Protein AF-A0A9R0ZFD3-F1 (afdb_monomer)

Foldseek 3Di:
DPPPPCVVLPNPDPQDQDEDCDPCCLLPVQVVVCVVVVHDRDPSSQWHFNVQLLCCVQVVDGDPTLVSLCVVLVNDQDDDPPPPVSSVVSVVVSVVSCVVVPGRGDTQWGQDPVDSDIDGPGPDDDD

Secondary structure (DSSP, 8-state):
--TTTTTTTT-TTS--PEEESSHHIIIIIHHHHHHHTTPPPPGGGSEEEEHHHHHHHHHS---SSHHHHHHHTTPPP-S-TT-HHHHHHHHHHHHHHHHHHT------EEE-SSSS-EEE--SS---

Radius of gyration: 15.09 Å; Cα contacts (8 Å, |Δi|>4): 154; chains: 1; bounding box: 34×36×41 Å

Structure (mmCIF, N/CA/C/O backbone):
data_AF-A0A9R0ZFD3-F1
#
_entry.id   AF-A0A9R0ZFD3-F1
#
loop_
_atom_site.group_PDB
_atom_site.id
_atom_site.type_symbol
_atom_site.label_atom_id
_atom_site.label_alt_id
_atom_site.label_comp_id
_atom_site.label_asym_id
_atom_site.label_entity_id
_atom_site.label_seq_id
_atom_site.pdbx_PDB_ins_code
_atom_site.Cartn_x
_atom_site.Cartn_y
_atom_site.Cartn_z
_atom_site.occupancy
_atom_site.B_iso_or_equiv
_atom_site.auth_seq_id
_atom_site.auth_comp_id
_atom_site.auth_asym_id
_atom_site.auth_atom_id
_atom_site.pdbx_PDB_model_num
ATOM 1 N N . MET A 1 1 ? -2.599 -23.356 -2.696 1.00 35.16 1 MET A N 1
ATOM 2 C CA . MET A 1 1 ? -3.384 -22.576 -1.707 1.00 35.16 1 MET A CA 1
ATOM 3 C C . MET A 1 1 ? -3.762 -21.140 -2.144 1.00 35.16 1 MET A C 1
ATOM 5 O O . MET A 1 1 ? -4.357 -20.438 -1.345 1.00 35.16 1 MET A O 1
ATOM 9 N N . GLY A 1 2 ? -3.520 -20.687 -3.390 1.00 34.94 2 GLY A N 1
ATOM 10 C CA . GLY A 1 2 ? -3.700 -19.264 -3.773 1.00 34.94 2 GLY A CA 1
ATOM 11 C C . GLY A 1 2 ? -5.061 -18.825 -4.351 1.00 34.94 2 GLY A C 1
ATOM 12 O O . GLY A 1 2 ? -5.336 -17.635 -4.419 1.00 34.94 2 GLY A O 1
ATOM 13 N N . ARG A 1 3 ? -5.947 -19.748 -4.759 1.00 31.73 3 ARG A N 1
ATOM 14 C CA . ARG A 1 3 ? -7.194 -19.397 -5.485 1.00 31.73 3 ARG A CA 1
ATOM 15 C C . ARG A 1 3 ? -8.361 -18.935 -4.607 1.00 31.73 3 ARG A C 1
ATOM 17 O O . ARG A 1 3 ? -9.304 -18.341 -5.117 1.00 31.73 3 ARG A O 1
ATOM 24 N N . ARG A 1 4 ? -8.329 -19.226 -3.305 1.00 30.44 4 ARG A N 1
ATOM 25 C CA . ARG A 1 4 ? -9.471 -18.985 -2.406 1.00 30.44 4 ARG A CA 1
ATOM 26 C C . ARG A 1 4 ? -9.486 -17.561 -1.828 1.00 30.44 4 ARG A C 1
ATOM 28 O O . ARG A 1 4 ? -10.545 -17.085 -1.450 1.00 30.44 4 ARG A O 1
ATOM 35 N N . TRP A 1 5 ? -8.342 -16.872 -1.837 1.00 40.16 5 TRP A N 1
ATOM 36 C CA . TRP A 1 5 ? -8.176 -15.549 -1.226 1.00 40.16 5 TRP A CA 1
ATOM 37 C C . TRP A 1 5 ? -8.588 -14.397 -2.150 1.00 40.16 5 TRP A C 1
ATOM 39 O O . TRP A 1 5 ? -9.277 -13.490 -1.710 1.00 40.16 5 TRP A O 1
ATOM 49 N N . ALA A 1 6 ? -8.277 -14.471 -3.452 1.00 41.44 6 ALA A N 1
ATOM 50 C CA . ALA A 1 6 ? -8.611 -13.418 -4.425 1.00 41.44 6 ALA A CA 1
ATOM 51 C C . ALA A 1 6 ? -10.115 -13.069 -4.467 1.00 41.44 6 ALA A C 1
ATOM 53 O O . ALA A 1 6 ? -10.485 -11.921 -4.701 1.00 41.44 6 ALA A O 1
ATOM 54 N N . LYS A 1 7 ? -10.990 -14.044 -4.183 1.00 33.25 7 LYS A N 1
ATOM 55 C CA . LYS A 1 7 ? -12.444 -13.836 -4.152 1.00 33.25 7 LYS A CA 1
ATOM 56 C C . LYS A 1 7 ? -12.934 -13.080 -2.911 1.00 33.25 7 LYS A C 1
ATOM 58 O O . LYS A 1 7 ? -13.901 -12.341 -3.032 1.00 33.25 7 LYS A O 1
ATOM 63 N N . SER A 1 8 ? -12.291 -13.225 -1.746 1.00 38.31 8 SER A N 1
ATOM 64 C CA . SER A 1 8 ? -12.734 -12.552 -0.509 1.00 38.31 8 SER A CA 1
ATOM 65 C C . SER A 1 8 ? -12.296 -11.090 -0.426 1.00 38.31 8 SER A C 1
ATOM 67 O O . SER A 1 8 ? -12.890 -10.318 0.314 1.00 38.31 8 SER A O 1
ATOM 69 N N . VAL A 1 9 ? -11.274 -10.702 -1.193 1.00 49.53 9 VAL A N 1
ATOM 70 C CA . VAL A 1 9 ? -10.779 -9.318 -1.298 1.00 49.53 9 VAL A CA 1
ATOM 71 C C . VAL A 1 9 ? -11.364 -8.553 -2.496 1.00 49.53 9 VAL A C 1
ATOM 73 O O . VAL A 1 9 ? -10.907 -7.458 -2.805 1.00 49.53 9 VAL A O 1
ATOM 76 N N . GLY A 1 10 ? -12.366 -9.114 -3.185 1.00 39.59 10 GLY A N 1
ATOM 77 C CA . GLY A 1 10 ? -13.032 -8.454 -4.315 1.00 39.59 10 GLY A CA 1
ATOM 78 C C . GLY A 1 10 ? -12.189 -8.365 -5.592 1.00 39.59 10 GLY A C 1
ATOM 79 O O . GLY A 1 10 ? -12.489 -7.555 -6.467 1.00 39.59 10 GLY A O 1
ATOM 80 N N 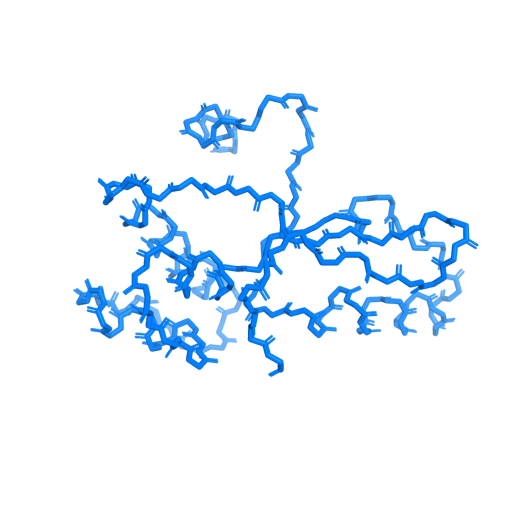. TRP A 1 11 ? -11.137 -9.180 -5.740 1.00 53.72 11 TRP A N 1
ATOM 81 C CA . TRP A 1 11 ? -10.284 -9.167 -6.935 1.00 53.72 11 TRP A CA 1
ATOM 82 C C . TRP A 1 11 ? -10.920 -10.015 -8.031 1.00 53.72 11 TRP A C 1
ATOM 84 O O . TRP A 1 11 ? -10.540 -11.157 -8.302 1.00 53.72 11 TRP A O 1
ATOM 94 N N . LEU A 1 12 ? -11.953 -9.446 -8.641 1.00 40.78 12 LEU A N 1
ATOM 95 C CA . LEU A 1 12 ? -12.583 -9.979 -9.836 1.00 40.78 12 LEU A CA 1
ATOM 96 C C . LEU A 1 12 ? -11.699 -9.625 -11.043 1.00 40.78 12 LEU A C 1
ATOM 98 O O . LEU A 1 12 ? -11.268 -8.484 -11.180 1.00 40.78 12 LEU A O 1
ATOM 102 N N . ASN A 1 13 ? -11.453 -10.609 -11.915 1.00 38.34 13 ASN A N 1
ATOM 103 C CA . ASN A 1 13 ? -10.738 -10.520 -13.207 1.00 38.34 13 ASN A CA 1
ATOM 104 C C . ASN A 1 13 ? -9.249 -10.902 -13.245 1.00 38.34 13 ASN A C 1
ATOM 106 O O . ASN A 1 13 ? -8.536 -10.487 -14.156 1.00 38.34 13 ASN A O 1
ATOM 110 N N . GLY A 1 14 ? -8.765 -11.734 -12.317 1.00 39.16 14 GLY A N 1
ATOM 111 C CA . GLY A 1 14 ? -7.470 -12.422 -12.484 1.00 39.16 14 GLY A CA 1
ATOM 112 C C . GLY A 1 14 ? -6.232 -11.513 -12.491 1.00 39.16 14 GLY A C 1
ATOM 113 O O . GLY A 1 14 ? -5.128 -11.986 -12.750 1.00 39.16 14 GLY A O 1
ATOM 114 N N . LYS A 1 15 ? -6.400 -10.225 -12.180 1.00 44.25 15 LYS A N 1
ATOM 115 C CA . LYS A 1 15 ? -5.323 -9.268 -11.945 1.00 44.25 15 LYS A CA 1
ATOM 116 C C . LYS A 1 15 ? -5.205 -9.068 -10.442 1.00 44.25 15 LYS A C 1
ATOM 118 O O . LYS A 1 15 ? -6.117 -8.535 -9.822 1.00 44.25 15 LYS A O 1
ATOM 123 N N . SER A 1 16 ? -4.092 -9.511 -9.872 1.00 51.81 16 SER A N 1
ATOM 124 C CA . SER A 1 16 ? -3.711 -9.183 -8.500 1.00 51.81 16 SER A CA 1
ATOM 125 C C . SER A 1 16 ? -2.756 -7.994 -8.579 1.00 51.81 16 SER A C 1
ATOM 127 O O . SER A 1 16 ? -1.609 -8.196 -8.987 1.00 51.81 16 SER A O 1
ATOM 129 N N . PRO A 1 17 ? -3.193 -6.761 -8.260 1.00 55.34 17 PRO A N 1
ATOM 130 C CA . PRO A 1 17 ? -2.277 -5.636 -8.178 1.00 55.34 17 PRO A CA 1
ATOM 131 C C . PRO A 1 17 ? -1.237 -5.965 -7.118 1.00 55.34 17 PRO A C 1
ATOM 133 O O . PRO A 1 17 ? -1.567 -6.474 -6.043 1.00 55.34 17 PRO A O 1
ATOM 136 N N . ALA A 1 18 ? 0.023 -5.692 -7.414 1.00 57.56 18 ALA A N 1
ATOM 137 C CA . ALA A 1 18 ? 1.057 -5.956 -6.442 1.00 57.56 18 ALA A CA 1
ATOM 138 C C . ALA A 1 18 ? 0.904 -4.979 -5.257 1.00 57.56 18 ALA A C 1
ATOM 140 O O . ALA A 1 18 ? 0.712 -3.771 -5.431 1.00 57.56 18 ALA A O 1
ATOM 141 N N . MET A 1 19 ? 0.904 -5.530 -4.044 1.00 59.00 19 MET A N 1
ATOM 142 C CA . MET A 1 19 ? 0.765 -4.779 -2.799 1.00 59.00 19 MET A CA 1
ATOM 143 C C . MET A 1 19 ? 2.149 -4.451 -2.266 1.00 59.00 19 MET A C 1
ATOM 145 O O . MET A 1 19 ? 2.914 -5.357 -1.944 1.00 59.00 19 MET A O 1
ATOM 149 N N . TYR A 1 20 ? 2.455 -3.163 -2.149 1.00 63.03 20 TYR A N 1
ATOM 150 C CA . TYR A 1 20 ? 3.735 -2.708 -1.619 1.00 63.03 20 TYR A CA 1
ATOM 151 C C . TYR A 1 20 ? 3.523 -1.717 -0.483 1.00 63.03 20 TYR A C 1
ATOM 153 O O . TYR A 1 20 ? 2.542 -0.972 -0.430 1.00 63.03 20 TYR A O 1
ATOM 161 N N . SER A 1 21 ? 4.480 -1.696 0.442 1.00 58.12 21 SER A N 1
ATOM 162 C CA . SER A 1 21 ? 4.490 -0.767 1.573 1.00 58.12 21 SER A CA 1
ATOM 163 C C . SER A 1 21 ? 4.896 0.658 1.166 1.00 58.12 21 SER A C 1
ATOM 165 O O . SER A 1 21 ? 5.079 1.515 2.033 1.00 58.12 21 SER A O 1
ATOM 167 N N . GLY A 1 22 ? 5.030 0.955 -0.132 1.00 64.69 22 GLY A N 1
ATOM 168 C CA . GLY A 1 22 ? 5.320 2.294 -0.623 1.00 64.69 22 GLY A CA 1
ATOM 169 C C . GLY A 1 22 ? 5.310 2.419 -2.144 1.00 64.69 22 GLY A C 1
ATOM 170 O O . GLY A 1 22 ? 5.381 1.445 -2.884 1.00 64.69 22 GLY A O 1
ATOM 171 N N . ASN A 1 23 ? 5.244 3.668 -2.609 1.00 74.88 23 ASN A N 1
ATOM 172 C CA . ASN A 1 23 ? 5.296 3.992 -4.034 1.00 74.88 23 ASN A CA 1
ATOM 173 C C . ASN A 1 23 ? 6.691 3.783 -4.643 1.00 74.88 23 ASN A C 1
ATOM 175 O O . ASN A 1 23 ? 6.794 3.637 -5.854 1.00 74.88 23 ASN A O 1
ATOM 179 N N . TRP A 1 24 ? 7.753 3.780 -3.834 1.00 77.19 24 TRP A N 1
ATOM 180 C CA . TRP A 1 24 ? 9.144 3.752 -4.295 1.00 77.19 24 TRP A CA 1
ATOM 181 C C . TRP A 1 24 ? 9.492 2.514 -5.132 1.00 77.19 24 TRP A C 1
ATOM 183 O O . TRP A 1 24 ? 10.105 2.648 -6.192 1.00 77.19 24 TRP A O 1
ATOM 193 N N . ASP A 1 25 ? 9.045 1.329 -4.710 1.00 76.12 25 ASP A N 1
ATOM 194 C CA . ASP A 1 25 ? 9.367 0.067 -5.379 1.00 76.12 25 ASP A CA 1
ATOM 195 C C . ASP A 1 25 ? 8.898 0.062 -6.837 1.00 76.12 25 ASP A C 1
ATOM 197 O O . ASP A 1 25 ? 9.691 -0.140 -7.757 1.00 76.12 25 ASP A O 1
ATOM 201 N N . LEU A 1 26 ? 7.623 0.375 -7.074 1.00 80.38 26 LEU A N 1
ATOM 202 C CA . LEU A 1 26 ? 7.032 0.304 -8.412 1.00 80.38 26 LEU A CA 1
ATOM 203 C C . LEU A 1 26 ? 7.127 1.594 -9.214 1.00 80.38 26 LEU A C 1
ATOM 205 O O . LEU A 1 26 ? 7.184 1.547 -10.445 1.00 80.38 26 LEU A O 1
ATOM 209 N N . LYS A 1 27 ? 7.169 2.754 -8.550 1.00 80.00 27 LYS A N 1
ATOM 210 C CA . LYS A 1 27 ? 7.388 4.033 -9.230 1.00 80.00 27 LYS A CA 1
ATOM 211 C C . LYS A 1 27 ? 8.822 4.148 -9.734 1.00 80.00 27 LYS A C 1
ATOM 213 O O . LYS A 1 27 ? 9.000 4.632 -10.853 1.00 80.00 27 LYS A O 1
ATOM 218 N N . THR A 1 28 ? 9.796 3.703 -8.939 1.00 81.94 28 THR A N 1
ATOM 219 C CA . THR A 1 28 ? 11.218 4.003 -9.148 1.00 81.94 28 THR A CA 1
ATOM 220 C C . THR A 1 28 ? 12.037 2.744 -9.419 1.00 81.94 28 THR A C 1
ATOM 222 O O . THR A 1 28 ? 12.610 2.617 -10.499 1.00 81.94 28 THR A O 1
ATOM 225 N N . LYS A 1 29 ? 12.064 1.783 -8.485 1.00 85.56 29 LYS A N 1
ATOM 226 C CA . LYS A 1 29 ? 13.063 0.700 -8.513 1.00 85.56 29 LYS A CA 1
ATOM 227 C C . LYS A 1 29 ? 12.820 -0.354 -9.582 1.00 85.56 29 LYS A C 1
ATOM 229 O O . LYS A 1 29 ? 13.756 -0.736 -10.275 1.00 85.56 29 LYS A O 1
ATOM 234 N N . VAL A 1 30 ? 11.580 -0.791 -9.778 1.00 84.75 30 VAL A N 1
ATOM 235 C CA . VAL A 1 30 ? 11.257 -1.763 -10.830 1.00 84.75 30 VAL A CA 1
ATOM 236 C C . VAL A 1 30 ? 11.554 -1.206 -12.233 1.00 84.75 30 VAL A C 1
ATOM 238 O O . VAL A 1 30 ? 12.216 -1.902 -13.003 1.00 84.75 30 VAL A O 1
ATOM 241 N N . PRO A 1 31 ? 11.159 0.034 -12.592 1.00 85.31 31 PRO A N 1
ATOM 242 C CA . PRO A 1 31 ? 11.569 0.633 -13.863 1.00 85.31 31 PRO A CA 1
ATOM 243 C C . PRO A 1 31 ? 13.084 0.782 -14.023 1.00 85.31 31 PRO A C 1
ATOM 245 O O . PRO A 1 31 ? 13.597 0.513 -15.107 1.00 85.31 31 PRO A O 1
ATOM 248 N N . GLU A 1 32 ? 13.801 1.197 -12.972 1.00 88.31 32 GLU A N 1
ATOM 249 C CA . GLU A 1 32 ? 15.271 1.272 -12.979 1.00 88.31 32 GLU A CA 1
ATOM 250 C C . GLU A 1 32 ? 15.888 -0.099 -13.269 1.00 88.31 32 GLU A C 1
ATOM 252 O O . GLU A 1 32 ? 16.693 -0.229 -14.190 1.00 88.31 32 GLU A O 1
ATOM 257 N N . GLN A 1 33 ? 15.442 -1.139 -12.561 1.00 88.00 33 GLN A N 1
ATOM 258 C CA . GLN A 1 33 ? 15.920 -2.502 -12.765 1.00 88.00 33 GLN A CA 1
ATOM 259 C C . GLN A 1 33 ? 15.603 -3.010 -14.175 1.00 88.00 33 GLN A C 1
ATOM 261 O O . GLN A 1 33 ? 16.448 -3.637 -14.807 1.00 88.00 33 GLN A O 1
ATOM 266 N N . CYS A 1 34 ? 14.414 -2.709 -14.704 1.00 88.06 34 CYS A N 1
ATOM 267 C CA . CYS A 1 34 ? 14.043 -3.094 -16.064 1.00 88.06 34 CYS A CA 1
ATOM 268 C C . CYS A 1 34 ? 14.974 -2.462 -17.109 1.00 88.06 34 CYS A C 1
ATOM 270 O O . CYS A 1 34 ? 15.384 -3.143 -18.049 1.00 88.06 34 CYS A O 1
ATOM 272 N N . LYS A 1 35 ? 15.359 -1.190 -16.919 1.00 89.12 35 LYS A N 1
ATOM 273 C CA . LYS A 1 35 ? 16.334 -0.501 -17.780 1.00 89.12 35 LYS A CA 1
ATOM 274 C C . LYS A 1 35 ? 17.711 -1.160 -17.710 1.00 89.12 35 LYS A C 1
ATOM 276 O O . LYS A 1 35 ? 18.290 -1.439 -18.755 1.00 89.12 35 LYS A O 1
ATOM 281 N N . VAL A 1 36 ? 18.205 -1.448 -16.502 1.00 93.81 36 VAL A N 1
ATOM 282 C CA . VAL A 1 36 ? 19.503 -2.117 -16.292 1.00 93.81 36 VAL A CA 1
ATOM 283 C C . VAL A 1 36 ? 19.516 -3.503 -16.940 1.00 93.81 36 VAL A C 1
ATOM 285 O O . VAL A 1 36 ? 20.459 -3.856 -17.642 1.00 93.81 36 VAL A O 1
ATOM 288 N N . SER A 1 37 ? 18.442 -4.272 -16.763 1.00 92.00 37 SER A N 1
ATOM 289 C CA . SER A 1 37 ? 18.312 -5.629 -17.299 1.00 92.00 37 SER A CA 1
ATOM 290 C C . SER A 1 37 ? 17.856 -5.688 -18.763 1.00 92.00 37 SER A C 1
ATOM 292 O O . SER A 1 37 ? 17.717 -6.784 -19.295 1.00 92.00 37 SER A O 1
ATOM 294 N N . LYS A 1 38 ? 17.617 -4.543 -19.424 1.00 91.75 38 LYS A N 1
ATOM 295 C CA . LYS A 1 38 ? 17.094 -4.446 -20.803 1.00 91.75 38 LYS A CA 1
ATOM 296 C C . LYS A 1 38 ? 15.807 -5.252 -21.036 1.00 91.75 38 LYS A C 1
ATOM 298 O O . LYS A 1 38 ? 15.567 -5.757 -22.131 1.00 91.75 38 LYS A O 1
ATOM 303 N N . ILE A 1 39 ? 14.964 -5.355 -20.011 1.00 91.06 39 ILE A N 1
ATOM 304 C CA . ILE A 1 39 ? 13.656 -6.008 -20.098 1.00 91.06 39 ILE A CA 1
ATOM 305 C C . ILE A 1 39 ? 12.553 -4.957 -20.201 1.00 91.06 39 ILE A C 1
ATOM 307 O O . ILE A 1 39 ? 12.623 -3.884 -19.598 1.00 91.06 39 ILE A O 1
ATOM 311 N N . 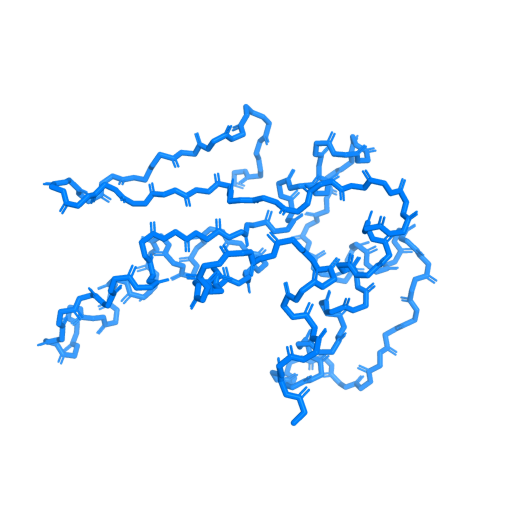LYS A 1 40 ? 11.497 -5.268 -20.955 1.00 88.19 40 LYS A N 1
ATOM 312 C CA . LYS A 1 40 ? 10.300 -4.424 -20.986 1.00 88.19 40 LYS A CA 1
ATOM 313 C C . LYS A 1 40 ? 9.606 -4.498 -19.631 1.00 88.19 40 LYS A C 1
ATOM 315 O O . LYS A 1 40 ? 9.398 -5.597 -19.125 1.00 88.19 40 LYS A O 1
ATOM 320 N N . LEU A 1 41 ? 9.207 -3.345 -19.087 1.00 84.81 41 LEU A N 1
ATOM 321 C CA . LEU A 1 41 ? 8.439 -3.275 -17.844 1.00 84.81 41 LEU A CA 1
ATOM 322 C C . LEU A 1 41 ? 7.149 -4.106 -17.983 1.00 84.81 41 LEU A C 1
ATOM 324 O O . LEU A 1 41 ? 6.303 -3.768 -18.820 1.00 84.81 41 LEU A O 1
ATOM 328 N N . PRO A 1 42 ? 6.978 -5.174 -17.187 1.00 85.31 42 PRO A N 1
ATOM 329 C CA . PRO A 1 42 ? 5.784 -6.001 -17.276 1.00 85.31 42 PRO A CA 1
ATOM 330 C C . PRO A 1 42 ? 4.495 -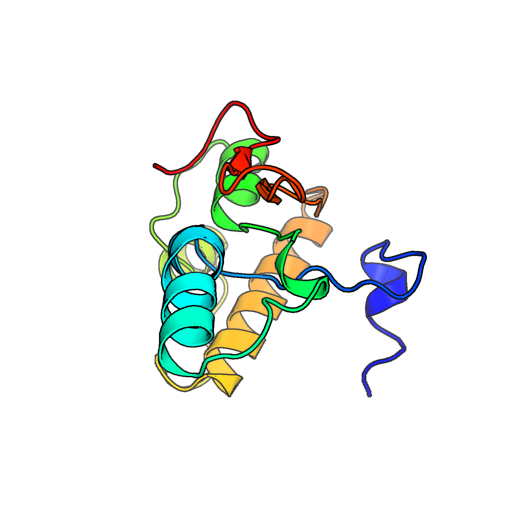5.239 -16.938 1.00 85.31 42 PRO A C 1
ATOM 332 O O . PRO A 1 42 ? 4.463 -4.403 -16.035 1.00 85.31 42 PRO A O 1
ATOM 335 N N . SER A 1 43 ? 3.400 -5.561 -17.636 1.00 83.44 43 SER A N 1
ATOM 336 C CA . SER A 1 43 ? 2.116 -4.849 -17.519 1.00 83.44 43 SER A CA 1
ATOM 337 C C . SER A 1 43 ? 1.475 -4.951 -16.130 1.00 83.44 43 SER A C 1
ATOM 339 O O . SER A 1 43 ? 0.739 -4.055 -15.726 1.00 83.44 43 SER A O 1
ATOM 341 N N . TYR A 1 44 ? 1.785 -5.995 -15.362 1.00 81.50 44 TYR A N 1
ATOM 342 C CA . TYR A 1 44 ? 1.291 -6.162 -13.994 1.00 81.50 44 TYR A CA 1
ATOM 343 C C . TYR A 1 44 ? 1.938 -5.199 -12.982 1.00 81.50 44 TYR A C 1
ATOM 345 O O . TYR A 1 44 ? 1.443 -5.080 -11.867 1.00 81.50 44 TYR A O 1
ATOM 353 N N . PHE A 1 45 ? 2.997 -4.473 -13.360 1.00 83.75 45 PHE A N 1
ATOM 354 C CA . PHE A 1 45 ? 3.573 -3.389 -12.552 1.00 83.75 45 PHE A CA 1
ATOM 355 C C . PHE A 1 45 ? 3.016 -2.002 -12.900 1.00 83.75 45 PHE A C 1
ATOM 357 O O . PHE A 1 45 ? 3.488 -0.991 -12.378 1.00 83.75 45 PHE A O 1
ATOM 364 N N . MET A 1 46 ? 2.019 -1.928 -13.786 1.00 85.38 46 MET A N 1
ATOM 365 C CA . MET A 1 46 ? 1.403 -0.656 -14.172 1.00 85.38 46 MET A CA 1
ATOM 366 C C . MET A 1 46 ? 0.396 -0.155 -13.140 1.00 85.38 46 MET A C 1
ATOM 368 O O . MET A 1 46 ? 0.040 1.016 -13.163 1.00 85.38 46 MET A O 1
ATOM 372 N N . GLU A 1 47 ? -0.062 -1.008 -12.229 1.00 87.44 47 GLU A N 1
ATOM 373 C CA . GLU A 1 47 ? -1.056 -0.676 -11.211 1.00 87.44 47 GLU A CA 1
ATOM 374 C C . GLU A 1 47 ? -0.657 -1.296 -9.882 1.00 87.44 47 GLU A C 1
ATOM 376 O O . GLU A 1 47 ? -0.205 -2.442 -9.839 1.00 87.44 47 GLU A O 1
ATOM 381 N N . TRP A 1 48 ? -0.837 -0.553 -8.793 1.00 88.12 48 TRP A N 1
ATOM 382 C CA . TRP A 1 48 ? -0.519 -1.070 -7.469 1.00 88.12 48 TRP A CA 1
ATOM 383 C C . TRP A 1 48 ? -1.327 -0.451 -6.348 1.00 88.12 48 TRP A C 1
ATOM 385 O O . TRP A 1 48 ? -2.015 0.564 -6.501 1.00 88.12 48 TRP A O 1
ATOM 395 N N . ILE A 1 49 ? -1.211 -1.110 -5.200 1.00 89.50 49 ILE A N 1
ATOM 396 C CA . ILE A 1 49 ? -1.853 -0.734 -3.952 1.00 89.50 49 ILE A CA 1
ATOM 397 C C . ILE A 1 49 ? -0.759 -0.358 -2.954 1.00 89.50 49 ILE A C 1
ATOM 399 O O . ILE A 1 49 ? 0.056 -1.194 -2.562 1.00 89.50 49 ILE A O 1
ATOM 403 N N . ASN A 1 50 ? -0.761 0.902 -2.529 1.00 88.81 50 ASN A N 1
ATOM 404 C CA . ASN A 1 50 ? 0.023 1.397 -1.409 1.00 88.81 50 ASN A CA 1
ATOM 405 C C . ASN A 1 50 ? -0.848 1.363 -0.153 1.00 88.81 50 ASN A C 1
ATOM 407 O O . ASN A 1 50 ? -1.693 2.234 0.066 1.00 88.81 50 ASN A O 1
ATOM 411 N N . LEU A 1 51 ? -0.619 0.363 0.697 1.00 88.81 51 LEU A N 1
ATOM 412 C CA . LEU A 1 51 ? -1.413 0.171 1.913 1.00 88.81 51 LEU A CA 1
ATOM 413 C C . LEU A 1 51 ? -1.344 1.364 2.861 1.00 88.81 51 LEU A C 1
ATOM 415 O O . LEU A 1 51 ? -2.310 1.624 3.567 1.00 88.81 51 LEU A O 1
ATOM 419 N N . LYS A 1 52 ? -0.250 2.131 2.841 1.00 89.00 52 LYS A N 1
ATOM 420 C CA . LYS A 1 52 ? -0.125 3.312 3.698 1.00 89.00 52 LYS A CA 1
ATOM 421 C C . LYS A 1 52 ? -1.073 4.435 3.286 1.00 89.00 52 LYS A C 1
ATOM 423 O O . LYS A 1 52 ? -1.532 5.175 4.149 1.00 89.00 52 LYS A O 1
ATOM 428 N N . ASP A 1 5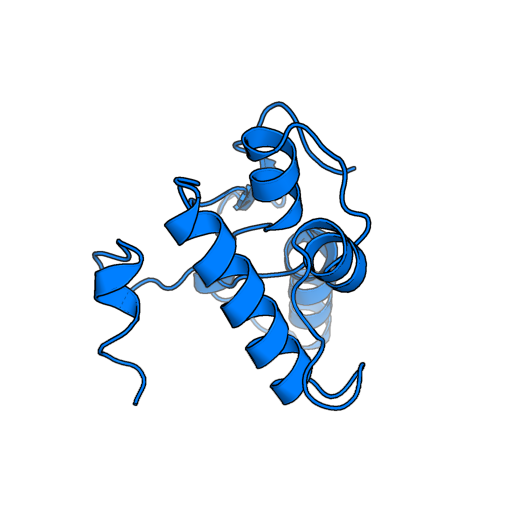3 ? -1.383 4.548 1.994 1.00 90.19 53 ASP A N 1
ATOM 429 C CA . ASP A 1 53 ? -2.357 5.530 1.511 1.00 90.19 53 ASP A CA 1
ATOM 430 C C . ASP A 1 53 ? -3.772 5.108 1.925 1.00 90.19 53 ASP A C 1
ATOM 432 O O . ASP A 1 53 ? -4.533 5.932 2.426 1.00 90.19 53 ASP A O 1
ATOM 436 N N . ILE A 1 54 ? -4.106 3.818 1.815 1.00 91.00 54 ILE A N 1
ATOM 437 C CA . ILE A 1 54 ? -5.396 3.298 2.295 1.00 91.00 54 ILE A CA 1
ATOM 438 C C . ILE A 1 54 ? -5.518 3.479 3.807 1.00 91.00 54 ILE A C 1
ATOM 440 O O . ILE A 1 54 ? -6.519 4.011 4.276 1.00 91.00 54 ILE A O 1
ATOM 444 N N . TYR A 1 55 ? -4.483 3.106 4.558 1.00 91.62 55 TYR A N 1
ATOM 445 C CA . TYR A 1 55 ? -4.434 3.258 6.008 1.00 91.62 55 TYR A CA 1
ATOM 446 C C . TYR A 1 55 ? -4.647 4.716 6.425 1.00 91.62 55 TYR A C 1
ATOM 448 O O . TYR A 1 55 ? -5.489 5.000 7.274 1.00 91.62 55 TYR A O 1
ATOM 456 N N . LEU A 1 56 ? -3.945 5.647 5.767 1.00 91.88 56 LEU A N 1
ATOM 457 C CA . LEU A 1 56 ? -4.093 7.078 6.006 1.00 91.88 56 LEU A CA 1
ATOM 458 C C . LEU A 1 56 ? -5.518 7.565 5.757 1.00 91.88 56 LEU A C 1
ATOM 460 O O . LEU A 1 56 ? -6.040 8.322 6.564 1.00 91.88 56 LEU A O 1
ATOM 464 N N . ASN A 1 57 ? -6.143 7.159 4.654 1.00 91.88 57 ASN A N 1
ATOM 465 C CA . ASN A 1 57 ? -7.473 7.659 4.301 1.00 91.88 57 ASN A CA 1
ATOM 466 C C . ASN A 1 57 ? -8.584 7.002 5.128 1.00 91.88 57 ASN A C 1
ATOM 468 O O . ASN A 1 57 ? -9.608 7.636 5.351 1.00 91.88 57 ASN A O 1
ATOM 472 N N . PHE A 1 58 ? -8.385 5.766 5.589 1.00 93.88 58 PHE A N 1
ATOM 473 C CA . PHE A 1 58 ? -9.378 5.036 6.372 1.00 93.88 58 PHE A CA 1
ATOM 474 C C . PHE A 1 58 ? -9.311 5.367 7.870 1.00 93.88 58 PHE A C 1
ATOM 476 O O . PHE A 1 58 ? -10.318 5.743 8.458 1.00 93.88 58 PHE A O 1
ATOM 483 N N . TYR A 1 59 ? -8.128 5.292 8.488 1.00 92.50 59 TYR A N 1
ATOM 484 C CA . TYR A 1 59 ? -7.968 5.577 9.922 1.00 92.50 59 TYR A CA 1
ATOM 485 C C . TYR A 1 59 ? -7.676 7.050 10.225 1.00 92.50 59 TYR A C 1
ATOM 487 O O . TYR A 1 59 ? -7.577 7.418 11.395 1.00 92.50 59 TYR A O 1
ATOM 495 N N . ASN A 1 60 ? -7.497 7.887 9.196 1.00 91.75 60 ASN A N 1
ATOM 496 C CA . ASN A 1 60 ? -7.075 9.285 9.322 1.00 91.75 60 ASN A CA 1
ATOM 497 C C . ASN A 1 60 ? -5.760 9.449 10.117 1.00 91.75 60 ASN A C 1
ATOM 499 O O . ASN A 1 60 ? -5.585 10.396 10.884 1.00 91.75 60 ASN A O 1
ATOM 503 N N . ARG A 1 61 ? -4.835 8.486 9.974 1.00 90.25 61 ARG A N 1
ATOM 504 C CA . ARG A 1 61 ? -3.563 8.410 10.715 1.00 90.25 61 ARG A CA 1
ATOM 505 C C . ARG A 1 61 ? -2.413 8.029 9.800 1.00 90.25 61 ARG A C 1
ATOM 507 O O . ARG A 1 61 ? -2.548 7.177 8.926 1.00 90.25 61 ARG A O 1
ATOM 514 N N . ARG A 1 62 ? -1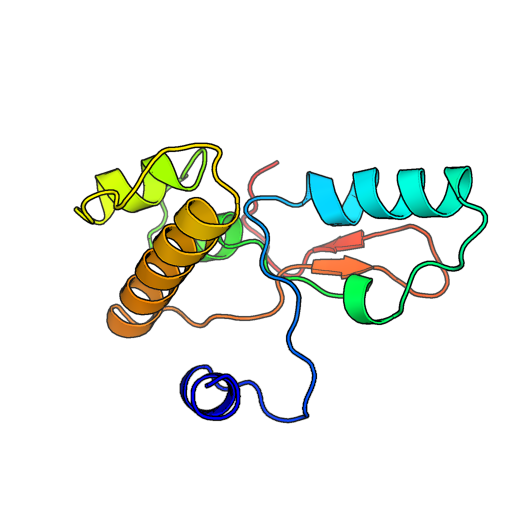.248 8.643 10.001 1.00 87.62 62 ARG A N 1
ATOM 515 C CA . ARG A 1 62 ? -0.071 8.368 9.174 1.00 87.62 62 ARG A CA 1
ATOM 516 C C . ARG A 1 62 ? 0.731 7.206 9.749 1.00 87.62 62 ARG A C 1
ATOM 518 O O . ARG A 1 62 ? 1.362 7.352 10.786 1.00 87.62 6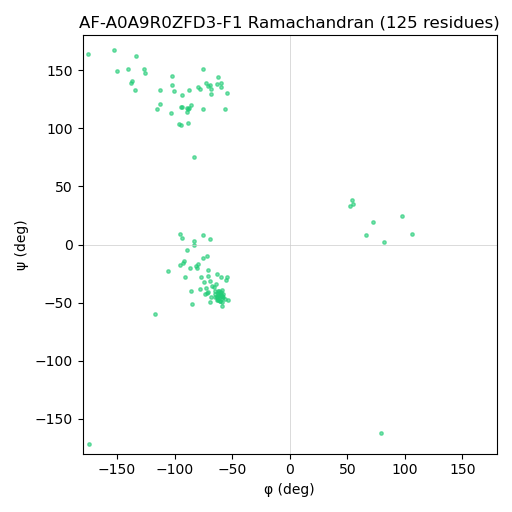2 ARG A O 1
ATOM 525 N N . ALA A 1 63 ? 0.828 6.114 8.998 1.00 86.62 63 ALA A N 1
ATOM 526 C CA . ALA A 1 63 ? 1.789 5.059 9.286 1.00 86.62 63 ALA A CA 1
ATOM 527 C C . ALA A 1 63 ? 3.089 5.260 8.495 1.00 86.62 63 ALA A C 1
ATOM 529 O O . ALA A 1 63 ? 3.078 5.407 7.271 1.00 86.62 63 ALA A O 1
ATOM 530 N N . THR A 1 64 ? 4.232 5.232 9.179 1.00 83.62 64 THR A N 1
ATOM 531 C CA . THR A 1 64 ? 5.556 5.313 8.530 1.00 83.62 64 THR A CA 1
ATOM 532 C C . THR A 1 64 ? 5.901 4.037 7.752 1.00 83.62 64 THR A C 1
ATOM 534 O O . THR A 1 64 ? 6.592 4.097 6.734 1.00 83.62 64 THR A O 1
ATOM 537 N N . GLY A 1 65 ? 5.352 2.891 8.163 1.00 84.44 65 GLY A N 1
ATOM 538 C CA . GLY A 1 65 ? 5.565 1.592 7.531 1.00 84.44 65 GLY A CA 1
ATOM 539 C C . GLY A 1 65 ? 4.696 0.495 8.145 1.00 84.44 65 GLY A C 1
ATOM 540 O O . GLY A 1 65 ? 3.827 0.769 8.973 1.00 84.44 65 GLY A O 1
ATOM 541 N N . MET A 1 66 ? 4.957 -0.754 7.747 1.00 85.94 66 MET A N 1
ATOM 542 C CA . MET A 1 66 ? 4.233 -1.940 8.228 1.00 85.94 66 MET A CA 1
ATOM 543 C C . MET A 1 66 ? 4.224 -2.036 9.757 1.00 85.94 66 MET A C 1
ATOM 545 O O . MET A 1 66 ? 3.166 -2.208 10.350 1.00 85.94 66 MET A O 1
ATOM 549 N N . MET A 1 67 ? 5.384 -1.859 10.390 1.00 85.62 67 MET A N 1
ATOM 550 C CA . MET A 1 67 ? 5.547 -1.972 11.843 1.00 85.62 67 MET A CA 1
ATOM 551 C C . MET A 1 67 ? 4.652 -0.992 12.610 1.00 85.62 67 MET A C 1
ATOM 553 O O . MET A 1 67 ? 4.067 -1.348 13.630 1.00 85.62 67 MET A O 1
ATOM 557 N N . THR A 1 68 ? 4.503 0.228 12.094 1.00 89.19 68 THR A N 1
ATOM 558 C CA . THR A 1 68 ? 3.635 1.255 12.680 1.00 89.19 68 THR A CA 1
ATOM 559 C C . THR A 1 68 ? 2.167 0.868 12.553 1.00 89.19 68 THR A C 1
ATOM 561 O O . THR A 1 68 ? 1.452 0.921 13.547 1.00 89.19 68 THR A O 1
ATOM 564 N N . MET A 1 69 ? 1.738 0.389 11.376 1.00 90.75 69 MET A N 1
ATOM 565 C CA . MET A 1 69 ? 0.372 -0.126 11.190 1.00 90.75 69 MET A CA 1
ATOM 566 C C . MET A 1 69 ? 0.084 -1.286 12.147 1.00 90.75 69 MET A C 1
ATOM 568 O O . MET A 1 69 ? -0.957 -1.308 12.789 1.00 90.75 69 MET A O 1
ATOM 572 N N . MET A 1 70 ? 1.016 -2.229 12.298 1.00 90.88 70 MET A N 1
ATOM 573 C CA . MET A 1 70 ? 0.841 -3.352 13.221 1.00 90.88 70 MET A CA 1
ATOM 574 C C . MET A 1 70 ? 0.736 -2.896 14.675 1.00 90.88 70 MET A C 1
ATOM 576 O O . MET A 1 70 ? -0.160 -3.344 15.383 1.00 90.88 70 MET A O 1
ATOM 580 N N . ARG A 1 71 ? 1.610 -1.982 15.113 1.00 91.56 71 ARG A N 1
ATOM 581 C CA . ARG A 1 71 ? 1.582 -1.439 16.476 1.00 91.56 71 ARG A CA 1
ATOM 582 C C . ARG A 1 71 ? 0.261 -0.730 16.773 1.00 91.56 71 ARG A C 1
ATOM 584 O O . ARG A 1 71 ? -0.344 -0.993 17.804 1.00 91.56 71 ARG A O 1
ATOM 591 N N . GLU A 1 72 ? -0.183 0.150 15.878 1.00 92.19 72 GLU A N 1
ATOM 592 C CA . GLU A 1 72 ? -1.414 0.929 16.063 1.00 92.19 72 GLU A CA 1
ATOM 593 C C . GLU A 1 72 ? -2.674 0.058 16.027 1.00 92.19 72 GLU A C 1
ATOM 595 O O . GLU A 1 72 ? -3.604 0.298 16.793 1.00 92.19 72 GLU A O 1
ATOM 600 N N . LEU A 1 73 ? -2.686 -0.984 15.191 1.00 91.25 73 LEU A N 1
ATOM 601 C CA . LEU A 1 73 ? -3.774 -1.965 15.125 1.00 91.25 73 LEU A CA 1
ATOM 602 C C . LEU A 1 73 ? -3.667 -3.070 16.189 1.00 91.25 73 LEU A C 1
ATOM 604 O O . LEU A 1 73 ? -4.485 -3.993 16.192 1.00 91.25 73 LEU A O 1
ATOM 608 N N . GLN A 1 74 ? -2.663 -2.993 17.072 1.00 92.88 74 GLN A N 1
ATOM 609 C CA . GLN A 1 74 ? -2.381 -3.972 18.125 1.00 92.88 74 GLN A CA 1
ATOM 610 C C . GLN A 1 74 ? -2.230 -5.406 17.584 1.00 92.88 74 GLN A C 1
ATOM 612 O O . GLN A 1 74 ? -2.680 -6.378 18.188 1.00 92.88 74 GLN A O 1
ATOM 617 N N . ILE A 1 75 ? -1.596 -5.548 16.418 1.00 90.44 75 ILE A N 1
ATOM 618 C CA . ILE A 1 75 ? -1.312 -6.834 15.780 1.00 90.44 75 ILE A CA 1
ATOM 619 C C . ILE A 1 75 ? 0.106 -7.267 16.180 1.00 90.44 75 ILE A C 1
ATOM 621 O O . ILE A 1 75 ? 1.067 -6.584 15.818 1.00 90.44 75 ILE A O 1
ATOM 625 N N . PRO A 1 76 ? 0.277 -8.412 16.864 1.00 89.19 76 PRO A N 1
ATOM 626 C CA . PRO A 1 76 ? 1.600 -8.949 17.160 1.00 89.19 76 PRO A CA 1
ATOM 627 C C . PRO A 1 76 ? 2.358 -9.308 15.880 1.00 89.19 76 PRO A C 1
ATOM 629 O O . PRO A 1 76 ? 1.783 -9.887 14.950 1.00 89.19 76 PRO A O 1
ATOM 632 N N . ILE A 1 77 ? 3.649 -8.984 15.851 1.00 85.50 77 ILE A N 1
ATOM 633 C CA . ILE A 1 77 ? 4.558 -9.353 14.762 1.00 85.50 77 ILE A CA 1
ATOM 634 C C . ILE A 1 77 ? 4.822 -10.852 14.831 1.00 85.50 77 ILE A C 1
ATOM 636 O O . ILE A 1 77 ? 5.060 -11.398 15.907 1.00 85.50 77 ILE A O 1
ATOM 640 N N . VAL A 1 78 ? 4.788 -11.514 13.677 1.00 81.94 78 VAL A N 1
ATOM 641 C CA . VAL A 1 78 ? 5.173 -12.920 13.550 1.00 81.94 78 VAL A CA 1
ATOM 642 C C . VAL A 1 78 ? 6.449 -13.024 12.727 1.00 81.94 78 VAL A C 1
ATOM 644 O O . VAL A 1 78 ? 6.531 -12.445 11.645 1.00 81.94 78 VAL A O 1
ATOM 647 N N . GLY A 1 79 ? 7.406 -13.811 13.222 1.00 79.56 79 GLY A N 1
ATOM 648 C CA . GLY A 1 79 ? 8.673 -14.072 12.542 1.00 79.56 79 GLY A CA 1
ATOM 649 C C . GLY A 1 79 ? 9.692 -12.946 12.702 1.00 79.56 79 GLY A C 1
ATOM 650 O O . GLY A 1 79 ? 9.574 -12.106 13.597 1.00 79.56 79 GLY A O 1
ATOM 651 N N . SER A 1 80 ? 10.700 -12.950 11.833 1.00 73.56 80 SER A N 1
ATOM 652 C CA . SER A 1 80 ? 11.799 -11.982 11.883 1.00 73.56 80 SER A CA 1
ATOM 653 C C . SER A 1 80 ? 11.603 -10.881 10.849 1.00 73.56 80 SER A C 1
ATOM 655 O O . SER A 1 80 ? 11.349 -11.144 9.673 1.00 73.56 80 SER A O 1
ATOM 657 N N . HIS A 1 81 ? 11.766 -9.632 11.282 1.00 61.28 81 HIS A N 1
ATOM 658 C CA . HIS A 1 81 ? 11.768 -8.489 10.376 1.00 61.28 81 HIS A CA 1
ATOM 659 C C . HIS A 1 81 ? 12.908 -8.639 9.352 1.00 61.28 81 HIS A C 1
ATOM 661 O O . HIS A 1 81 ? 14.002 -9.061 9.726 1.00 61.28 81 HIS A O 1
ATOM 667 N N . HIS A 1 82 ? 12.648 -8.303 8.081 1.00 63.34 82 HIS A N 1
ATOM 668 C CA . HIS A 1 82 ? 13.560 -8.440 6.928 1.00 63.34 82 HIS A CA 1
ATOM 669 C C . HIS A 1 82 ? 13.640 -9.825 6.271 1.00 63.34 82 HIS A C 1
ATOM 671 O O . HIS A 1 82 ? 14.362 -9.991 5.285 1.00 63.34 82 HIS A O 1
ATOM 677 N N . LEU A 1 83 ? 12.862 -10.807 6.734 1.00 70.81 83 LEU A N 1
ATOM 678 C CA . LEU A 1 83 ? 12.589 -12.003 5.942 1.00 70.81 83 LEU A CA 1
ATOM 679 C C . LEU A 1 83 ? 11.351 -11.745 5.083 1.00 70.81 83 LEU A C 1
ATOM 681 O O . LEU A 1 83 ? 10.241 -11.623 5.599 1.00 70.81 83 LEU A O 1
ATOM 685 N N . GLY A 1 84 ? 11.522 -11.703 3.758 1.00 73.12 84 GLY A N 1
ATOM 686 C CA . GLY A 1 84 ? 10.445 -11.329 2.830 1.00 73.12 84 GLY A CA 1
ATOM 687 C C . GLY A 1 84 ? 9.162 -12.162 2.972 1.00 73.12 84 GLY A C 1
ATOM 688 O O . GLY A 1 84 ? 8.068 -11.657 2.725 1.00 73.12 84 GLY A O 1
ATOM 689 N N . ILE A 1 85 ? 9.268 -13.417 3.425 1.00 79.00 85 ILE A N 1
ATOM 690 C CA . ILE A 1 85 ? 8.108 -14.280 3.688 1.00 79.00 85 ILE A CA 1
ATOM 691 C C . ILE A 1 85 ? 7.341 -13.860 4.948 1.00 79.00 85 ILE A C 1
ATOM 693 O O . ILE A 1 85 ? 6.112 -13.928 4.972 1.00 79.00 85 ILE A O 1
ATOM 697 N N . ASP A 1 86 ? 8.048 -13.426 5.988 1.00 80.44 86 ASP A N 1
ATOM 698 C CA . ASP A 1 86 ? 7.443 -13.022 7.252 1.00 80.44 86 ASP A CA 1
ATOM 699 C C . ASP A 1 86 ? 6.848 -11.621 7.128 1.00 80.44 86 ASP A C 1
ATOM 701 O O . ASP A 1 86 ? 5.716 -11.398 7.560 1.00 80.44 86 ASP A O 1
ATOM 705 N N . ASP A 1 87 ? 7.514 -10.714 6.409 1.00 80.25 87 ASP A N 1
ATOM 706 C CA . ASP A 1 87 ? 6.939 -9.416 6.046 1.00 80.25 87 ASP A CA 1
ATOM 707 C C . ASP A 1 87 ? 5.654 -9.592 5.210 1.00 80.25 87 ASP A C 1
ATOM 709 O O . ASP A 1 87 ? 4.645 -8.941 5.485 1.00 80.25 87 ASP A O 1
ATOM 713 N N . ALA A 1 88 ? 5.616 -10.540 4.263 1.00 81.25 88 ALA A N 1
ATOM 714 C CA . ALA A 1 88 ? 4.399 -10.841 3.501 1.00 81.25 88 ALA A CA 1
ATOM 715 C C . ALA A 1 88 ? 3.248 -11.357 4.388 1.00 81.25 88 ALA A C 1
ATOM 717 O O . ALA A 1 88 ? 2.095 -10.939 4.222 1.00 81.25 88 ALA A O 1
ATOM 718 N N . LYS A 1 89 ? 3.535 -12.231 5.364 1.00 85.31 89 LYS A N 1
ATOM 719 C CA . LYS A 1 89 ? 2.533 -12.700 6.342 1.00 85.31 89 LYS A CA 1
ATOM 720 C C . LYS A 1 89 ? 2.012 -11.548 7.201 1.00 85.31 89 LYS A C 1
ATOM 722 O O . LYS A 1 89 ? 0.804 -11.422 7.396 1.00 85.31 89 LYS A O 1
ATOM 727 N N . ASN A 1 90 ? 2.906 -10.699 7.694 1.00 88.19 90 ASN A N 1
ATOM 728 C CA . ASN A 1 90 ? 2.559 -9.562 8.541 1.00 88.19 90 ASN A CA 1
ATOM 729 C C . ASN A 1 90 ? 1.721 -8.521 7.781 1.00 88.19 90 ASN A C 1
ATOM 731 O O . ASN A 1 90 ? 0.682 -8.090 8.284 1.00 88.19 90 ASN A O 1
ATOM 735 N N . ILE A 1 91 ? 2.078 -8.209 6.531 1.00 87.06 91 ILE A N 1
ATOM 736 C CA . ILE A 1 91 ? 1.263 -7.371 5.638 1.00 87.06 91 ILE A CA 1
ATOM 737 C C . ILE A 1 91 ? -0.124 -7.984 5.432 1.00 87.06 91 ILE A C 1
ATOM 739 O O . ILE A 1 91 ? -1.126 -7.278 5.531 1.00 87.06 91 ILE A O 1
ATOM 743 N N . THR A 1 92 ? -0.201 -9.296 5.194 1.00 89.06 92 THR A N 1
ATOM 744 C CA . THR A 1 92 ? -1.483 -9.993 5.005 1.00 89.06 92 THR A CA 1
ATOM 745 C C . THR A 1 92 ? -2.395 -9.807 6.218 1.00 89.06 92 THR A C 1
ATOM 747 O O . THR A 1 92 ? -3.573 -9.496 6.055 1.00 89.06 92 THR A O 1
ATOM 750 N N . ARG A 1 93 ? -1.851 -9.912 7.436 1.00 90.69 93 ARG A N 1
ATOM 751 C CA . ARG A 1 93 ? -2.606 -9.690 8.680 1.00 90.69 93 ARG A CA 1
ATOM 752 C C . ARG A 1 93 ? -3.095 -8.250 8.821 1.00 90.69 93 ARG A C 1
ATOM 754 O O . ARG A 1 93 ? -4.228 -8.040 9.245 1.00 90.69 93 ARG A O 1
ATOM 761 N N . VAL A 1 94 ? -2.275 -7.267 8.440 1.00 91.50 94 VAL A N 1
ATOM 762 C CA . VAL A 1 94 ? -2.695 -5.855 8.400 1.00 91.50 94 VAL A CA 1
ATOM 763 C C . VAL A 1 94 ? -3.858 -5.677 7.425 1.00 91.50 94 VAL A C 1
ATOM 765 O O . VAL A 1 94 ? -4.879 -5.116 7.803 1.00 91.50 94 VAL A O 1
ATOM 768 N N . VAL A 1 95 ? -3.754 -6.215 6.207 1.00 91.62 95 VAL A N 1
ATOM 769 C CA . VAL A 1 95 ? -4.825 -6.139 5.198 1.00 91.62 95 VAL A CA 1
ATOM 770 C C . VAL A 1 95 ? -6.112 -6.792 5.696 1.00 91.62 95 VAL A C 1
ATOM 772 O O . VAL A 1 95 ? -7.185 -6.214 5.548 1.00 91.62 95 VAL A O 1
ATOM 775 N N . GLN A 1 96 ? -6.019 -7.968 6.320 1.00 91.31 96 GLN A N 1
ATOM 776 C CA . GLN A 1 96 ? -7.178 -8.643 6.907 1.00 91.31 96 GLN A CA 1
ATOM 777 C C . GLN A 1 96 ? -7.846 -7.790 7.980 1.00 91.31 96 GLN A C 1
ATOM 779 O O . GLN A 1 96 ? -9.070 -7.689 7.991 1.00 91.31 96 GLN A O 1
ATOM 784 N N . ARG A 1 97 ? -7.054 -7.157 8.853 1.00 93.88 97 ARG A 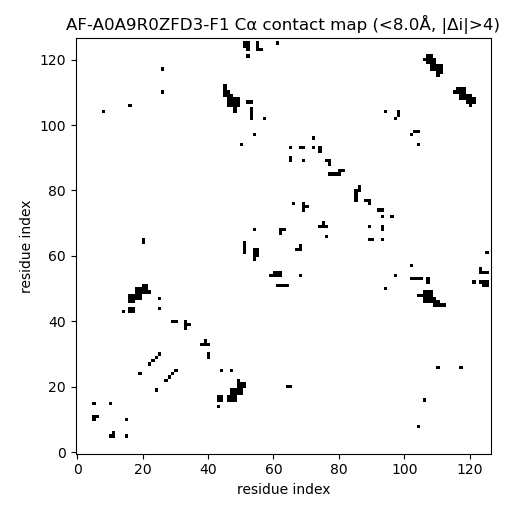N 1
ATOM 785 C CA . ARG A 1 97 ? -7.598 -6.275 9.883 1.00 93.88 97 ARG A CA 1
ATOM 786 C C . ARG A 1 97 ? -8.275 -5.048 9.277 1.00 93.88 97 ARG A C 1
ATOM 788 O O . ARG A 1 97 ? -9.393 -4.739 9.658 1.00 93.88 97 ARG A O 1
ATOM 795 N N . MET A 1 98 ? -7.646 -4.412 8.293 1.00 93.25 98 MET A N 1
ATOM 796 C CA . MET A 1 98 ? -8.225 -3.270 7.582 1.00 93.25 98 MET A CA 1
ATOM 797 C C . MET A 1 98 ? -9.568 -3.626 6.935 1.00 93.25 98 MET A C 1
ATOM 799 O O . MET A 1 98 ? -10.530 -2.881 7.075 1.00 93.25 98 MET A O 1
ATOM 803 N N . LEU A 1 99 ? -9.651 -4.780 6.269 1.00 93.19 99 LEU A N 1
ATOM 804 C CA . LEU A 1 99 ? -10.899 -5.273 5.680 1.00 93.19 99 LEU A CA 1
ATOM 805 C C . LEU A 1 99 ? -11.972 -5.539 6.741 1.00 93.19 99 LEU A C 1
ATOM 807 O O . LEU A 1 99 ? -13.122 -5.165 6.541 1.00 93.19 99 LEU A O 1
ATOM 811 N N . ALA A 1 100 ? -11.597 -6.162 7.862 1.00 93.44 100 ALA A N 1
ATOM 812 C CA . ALA A 1 100 ? -12.513 -6.438 8.968 1.00 93.44 100 ALA A CA 1
ATOM 813 C C . ALA A 1 100 ? -13.051 -5.154 9.617 1.00 93.44 100 ALA A C 1
ATOM 815 O O . ALA A 1 100 ? -14.212 -5.113 10.011 1.00 93.44 100 ALA A O 1
ATOM 816 N N . ASP A 1 101 ? -12.234 -4.102 9.675 1.00 94.00 101 ASP A N 1
ATOM 817 C CA . ASP A 1 101 ? -12.645 -2.794 10.183 1.00 94.00 101 ASP A CA 1
ATOM 818 C C . ASP A 1 101 ? -13.526 -2.022 9.171 1.00 94.00 101 ASP A C 1
ATOM 820 O O . ASP A 1 101 ? -14.150 -1.030 9.540 1.00 94.00 101 ASP A O 1
ATOM 824 N N . GLY A 1 102 ? -13.619 -2.473 7.910 1.00 93.75 102 GLY A N 1
ATOM 825 C CA . GLY A 1 102 ? -14.464 -1.885 6.860 1.00 93.75 102 GLY A CA 1
ATOM 826 C C . GLY A 1 102 ? -13.711 -1.100 5.781 1.00 93.75 102 GLY A C 1
ATOM 827 O O . GLY A 1 102 ? -14.334 -0.431 4.954 1.00 93.75 102 GLY A O 1
ATOM 828 N N . ALA A 1 103 ? -12.378 -1.161 5.755 1.00 92.50 103 ALA A N 1
ATOM 829 C CA . ALA A 1 103 ? -11.584 -0.487 4.736 1.00 92.50 103 ALA A CA 1
ATOM 830 C C . ALA A 1 103 ? -11.757 -1.143 3.359 1.00 92.50 103 ALA A C 1
ATOM 832 O O . ALA A 1 103 ? -11.682 -2.363 3.206 1.00 92.50 103 ALA A O 1
ATOM 833 N N . VAL A 1 104 ? -11.885 -0.316 2.321 1.00 91.25 104 VAL A N 1
ATOM 834 C CA . VAL A 1 104 ? -11.915 -0.780 0.930 1.00 91.25 104 VAL A CA 1
ATOM 835 C C . VAL A 1 104 ? -10.495 -0.829 0.372 1.00 91.25 104 VAL A C 1
ATOM 837 O O . VAL A 1 104 ? -9.818 0.195 0.250 1.00 91.25 104 VAL A O 1
ATOM 840 N N . ILE A 1 105 ? -10.046 -2.028 -0.001 1.00 88.88 105 ILE A N 1
ATOM 841 C CA . ILE A 1 105 ? -8.722 -2.243 -0.586 1.00 88.88 105 ILE A CA 1
ATOM 842 C C . ILE A 1 105 ? -8.792 -2.077 -2.107 1.00 88.88 105 ILE A C 1
ATOM 844 O O . ILE A 1 105 ? -9.277 -2.956 -2.814 1.00 88.88 105 ILE A O 1
ATOM 848 N N . GLN A 1 106 ? -8.294 -0.946 -2.610 1.00 89.00 106 GLN A N 1
ATOM 849 C CA . GLN A 1 106 ? -8.368 -0.568 -4.026 1.00 89.00 106 GLN A CA 1
ATOM 850 C C . GLN A 1 106 ? -7.031 -0.052 -4.567 1.00 89.00 106 GLN A C 1
ATOM 852 O O . GLN A 1 106 ? -6.150 0.338 -3.800 1.00 89.00 106 GLN A O 1
ATOM 857 N N . ILE A 1 107 ? -6.892 -0.027 -5.897 1.00 89.12 107 ILE A N 1
ATOM 858 C CA . ILE A 1 107 ? -5.718 0.528 -6.588 1.00 89.12 107 ILE A CA 1
ATOM 859 C C . ILE A 1 107 ? -5.502 1.971 -6.121 1.00 89.12 107 ILE A C 1
ATOM 861 O O . ILE A 1 107 ? -6.429 2.780 -6.120 1.00 89.12 107 ILE A O 1
ATOM 865 N N . THR A 1 108 ? -4.272 2.302 -5.733 1.00 89.31 108 THR A N 1
ATOM 866 C CA . THR A 1 108 ? -3.919 3.643 -5.239 1.00 89.31 108 THR A CA 1
ATOM 867 C C . THR A 1 108 ? -3.120 4.439 -6.261 1.00 89.31 108 THR A C 1
ATOM 869 O O . THR A 1 108 ? -3.098 5.670 -6.204 1.00 89.31 108 THR A O 1
ATOM 872 N N . ALA A 1 109 ? -2.458 3.761 -7.200 1.00 89.25 109 ALA A N 1
ATOM 873 C CA . ALA A 1 109 ? -1.679 4.401 -8.246 1.00 89.25 109 ALA A CA 1
ATOM 874 C C . ALA A 1 109 ? -1.643 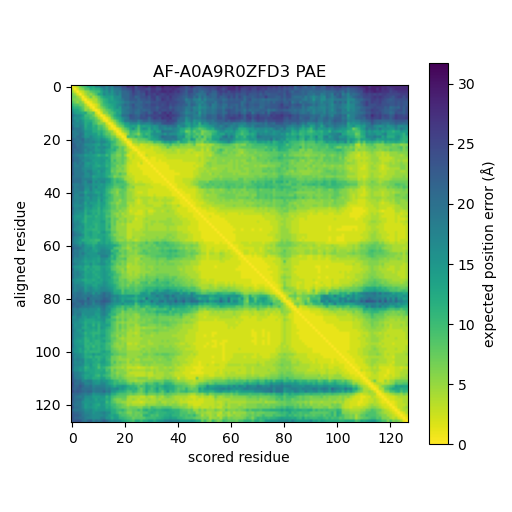3.564 -9.527 1.00 89.25 109 ALA A C 1
ATOM 876 O O . ALA A 1 109 ? -1.679 2.332 -9.498 1.00 89.25 109 ALA A O 1
ATOM 877 N N . ARG A 1 110 ? -1.551 4.271 -10.654 1.00 89.06 110 ARG A N 1
ATOM 878 C CA . ARG A 1 110 ? -1.413 3.700 -11.992 1.00 89.06 110 ARG A CA 1
ATOM 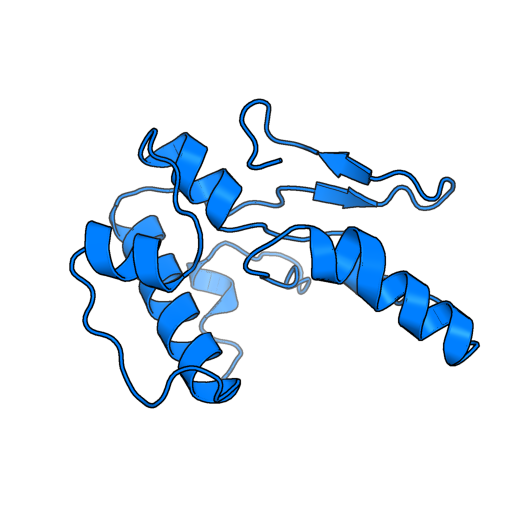879 C C . ARG A 1 110 ? -0.332 4.451 -12.764 1.00 89.06 110 ARG A C 1
ATOM 881 O O . ARG A 1 110 ? -0.329 5.681 -12.790 1.00 89.06 110 ARG A O 1
ATOM 888 N N . ARG A 1 111 ? 0.566 3.720 -13.412 1.00 88.00 111 ARG A N 1
ATOM 889 C CA . ARG A 1 111 ? 1.505 4.245 -14.405 1.00 88.00 111 ARG A CA 1
ATOM 890 C C . ARG A 1 111 ? 0.787 4.415 -15.740 1.00 88.00 111 ARG A C 1
ATOM 892 O O . ARG A 1 111 ? 0.034 3.531 -16.147 1.00 88.00 111 ARG A O 1
ATOM 899 N N . GLN A 1 112 ? 1.000 5.545 -16.405 1.00 84.81 112 GLN A N 1
ATOM 900 C CA . GLN A 1 112 ? 0.463 5.742 -17.749 1.00 84.81 112 GLN A CA 1
ATOM 901 C C . GLN A 1 112 ? 1.256 4.883 -18.754 1.00 84.81 112 GLN A C 1
ATOM 903 O O . GLN A 1 112 ? 2.468 4.755 -18.609 1.00 84.81 112 GLN A O 1
ATOM 908 N N . PRO A 1 113 ? 0.614 4.233 -19.740 1.00 73.38 113 PRO A N 1
ATOM 909 C CA . PRO A 1 113 ? 1.339 3.422 -20.722 1.00 73.38 113 PRO A CA 1
ATOM 910 C C . PRO A 1 113 ? 2.259 4.267 -21.610 1.00 73.38 113 PRO A C 1
ATOM 912 O O . PRO A 1 113 ? 3.366 3.840 -21.931 1.00 73.38 113 PRO A O 1
ATOM 915 N N . ASP A 1 114 ? 1.793 5.470 -21.953 1.00 73.31 114 ASP A N 1
ATOM 916 C CA . ASP A 1 114 ? 2.412 6.333 -22.963 1.00 73.31 114 ASP A CA 1
ATOM 917 C C . ASP A 1 114 ? 3.364 7.368 -22.352 1.00 73.31 114 ASP A C 1
ATOM 919 O O . ASP A 1 114 ? 4.228 7.912 -23.037 1.00 73.31 114 ASP A O 1
ATOM 923 N N . THR A 1 115 ? 3.247 7.622 -21.045 1.00 70.62 115 THR A N 1
ATOM 924 C CA . THR A 1 115 ? 4.150 8.511 -20.308 1.00 70.62 115 THR A CA 1
ATOM 925 C C . THR A 1 115 ? 4.739 7.782 -19.108 1.00 70.62 115 THR A C 1
ATOM 927 O O . THR A 1 115 ? 4.096 6.954 -18.474 1.00 70.62 115 THR A O 1
ATOM 930 N N . SER A 1 116 ? 5.980 8.097 -18.729 1.00 71.19 116 SER A N 1
ATOM 931 C CA . SER A 1 116 ? 6.577 7.524 -17.508 1.00 71.19 116 SER A CA 1
ATOM 932 C C . SER A 1 116 ? 5.925 8.042 -16.212 1.00 71.19 116 SER A C 1
ATOM 934 O O . SER A 1 116 ? 6.379 7.691 -15.118 1.00 71.19 116 SER A O 1
ATOM 936 N N . ASP A 1 117 ? 4.862 8.845 -16.322 1.00 83.69 117 ASP A N 1
ATOM 937 C CA . ASP A 1 117 ? 4.173 9.466 -15.203 1.00 83.69 117 ASP A CA 1
ATOM 938 C C . ASP A 1 117 ? 3.299 8.476 -14.440 1.00 83.69 117 ASP A C 1
ATOM 940 O O . ASP A 1 117 ? 2.732 7.515 -14.968 1.00 83.69 117 ASP A O 1
ATOM 944 N N . VAL A 1 118 ? 3.152 8.762 -13.151 1.00 86.25 118 VAL A N 1
ATOM 945 C CA . VAL A 1 118 ? 2.310 7.993 -12.242 1.00 86.25 118 VAL A CA 1
ATOM 946 C C . VAL A 1 118 ? 1.133 8.850 -11.810 1.00 86.25 118 VAL A C 1
ATOM 948 O O . VAL A 1 118 ? 1.309 9.901 -11.192 1.00 86.25 118 VAL A O 1
ATOM 951 N N . LYS A 1 119 ? -0.077 8.368 -12.094 1.00 88.62 119 LYS A N 1
ATOM 952 C CA . LYS A 1 119 ? -1.331 8.930 -11.602 1.00 88.62 119 LYS A CA 1
ATOM 953 C C . LYS A 1 119 ? -1.659 8.320 -10.243 1.00 88.62 119 LYS A C 1
ATOM 955 O O . LYS A 1 119 ? -1.901 7.119 -10.136 1.00 88.62 119 LYS A O 1
ATOM 960 N N . PHE A 1 120 ? -1.703 9.157 -9.213 1.00 88.75 120 PHE A N 1
ATOM 961 C CA . PHE A 1 120 ? -2.180 8.777 -7.882 1.00 88.75 120 PHE A CA 1
ATOM 962 C C . PHE A 1 120 ? -3.695 8.964 -7.805 1.00 88.75 120 PHE A C 1
ATOM 964 O O . PHE A 1 120 ? -4.210 9.996 -8.231 1.00 88.75 120 PHE A O 1
ATOM 971 N N . LEU A 1 121 ? -4.401 7.967 -7.275 1.00 86.81 121 LEU A N 1
ATOM 972 C CA . LEU A 1 121 ? -5.866 7.951 -7.219 1.00 86.81 121 LEU A CA 1
ATOM 973 C C . LEU A 1 121 ? -6.416 8.531 -5.909 1.00 86.81 121 LEU A C 1
ATOM 975 O O . LEU A 1 121 ? -7.590 8.875 -5.834 1.00 86.81 121 LEU A O 1
ATOM 979 N N . PHE A 1 122 ? -5.573 8.662 -4.884 1.00 84.50 122 PHE A N 1
ATOM 980 C CA . PHE A 1 122 ? -5.957 9.177 -3.571 1.00 84.50 122 PHE A CA 1
ATOM 981 C C . PHE A 1 122 ? -5.492 10.631 -3.420 1.00 84.50 122 PHE A C 1
ATOM 983 O O . PHE A 1 122 ? -4.362 10.971 -3.787 1.00 84.50 122 PHE A O 1
ATOM 990 N N . LYS A 1 123 ? -6.358 11.493 -2.863 1.00 76.88 123 LYS A N 1
ATOM 991 C CA . LYS A 1 123 ? -6.017 12.898 -2.568 1.00 76.88 123 LYS A CA 1
ATOM 992 C C . LYS A 1 123 ? -4.999 12.985 -1.428 1.00 76.88 123 LYS A C 1
ATOM 994 O O . LYS A 1 123 ? -3.957 13.619 -1.589 1.00 76.88 123 LYS A O 1
ATOM 999 N N . ASN A 1 124 ? -5.268 12.294 -0.319 1.00 78.94 124 ASN A N 1
ATOM 1000 C CA . ASN A 1 124 ? -4.334 12.185 0.798 1.00 78.94 124 ASN A CA 1
ATOM 1001 C C . ASN A 1 124 ? -3.379 11.024 0.531 1.00 78.94 124 ASN A C 1
ATOM 1003 O O . ASN A 1 124 ? -3.813 9.884 0.374 1.00 78.94 124 ASN A O 1
ATOM 1007 N N . ARG A 1 125 ? -2.080 11.313 0.466 1.00 79.94 125 ARG A N 1
ATOM 1008 C CA . ARG A 1 125 ? -1.048 10.305 0.213 1.00 79.94 125 ARG A CA 1
ATOM 1009 C C . ARG A 1 125 ? 0.185 10.557 1.053 1.00 79.94 125 ARG A C 1
ATOM 1011 O O . ARG A 1 125 ? 0.522 11.708 1.343 1.00 79.94 125 ARG A O 1
ATOM 1018 N N . ILE A 1 126 ? 0.892 9.484 1.376 1.00 75.12 126 ILE A N 1
ATOM 1019 C CA . ILE A 1 126 ? 2.218 9.595 1.970 1.00 75.12 126 ILE A CA 1
ATOM 1020 C C . ILE A 1 126 ? 3.199 9.981 0.857 1.00 75.12 126 ILE A C 1
ATOM 1022 O O . ILE A 1 126 ? 3.356 9.247 -0.121 1.00 75.12 126 ILE A O 1
ATOM 1026 N N . ARG A 1 127 ? 3.803 11.168 0.993 1.00 66.31 127 ARG A N 1
ATOM 1027 C CA . ARG A 1 127 ? 4.895 11.638 0.129 1.00 66.31 127 ARG A CA 1
ATOM 1028 C C . ARG A 1 127 ? 6.207 10.970 0.507 1.00 66.31 127 ARG A C 1
ATOM 1030 O O . ARG A 1 127 ? 6.423 10.787 1.729 1.00 66.31 127 ARG A O 1
#

InterPro domains:
  IPR012337 Ribonuclease H-like superfamily [SSF53098] (10-103)
  IPR036397 Ribonuclease H superfamily [G3DSA:3.30.420.10] (3-125)
  IPR047201 ERI-1-like, DEDDh 3'-5' exonuclease domain [cd06133] (11-99)
  IPR051274 3'-5' Exoribonuclease [PTHR23044] (21-126)

Nearest PDB structures (foldseek):
  1zbh-assembly1_C  TM=8.999E-01  e=8.769E-07  Homo sapiens
  4qoz-assembly2_E  TM=8.523E-01  e=7.772E-07  Homo sapiens
  2xri-assembly1_A  TM=8.655E-01  e=1.509E-06  Homo sapiens
  1zbh-assembly1_D  TM=8.721E-01  e=4.207E-06  Homo sapiens
  7n8w-assembly1_B  TM=9.031E-01  e=6.815E-06  Homo sapiens

Mean predicted aligned error: 8.62 Å

Sequence (127 aa):
MGRRWAKSVGWLNGKSPAMYSGNWDLKTKVPEQCKVSKIKLPSYFMEWINLKDIYLNFYNRRATGMMTMMRELQIPIVGSHHLGIDDAKNITRVVQRMLADGAVIQITARRQPDTSDVKFLFKNRIR

pLDDT: mean 78.67, std 17.04, range [30.44, 94.0]

Solvent-accessible surface area (backbone atoms only — not comparable to full-atom values): 7764 Å² total; per-residue (Å²): 136,75,80,72,55,45,66,78,68,67,46,77,82,88,61,76,60,49,76,36,84,47,64,58,54,62,72,47,48,51,53,52,49,21,61,77,68,73,45,81,77,58,76,69,64,34,38,28,27,35,55,46,32,50,44,27,70,68,71,73,43,88,47,92,40,69,69,46,48,28,58,77,70,70,45,82,86,57,81,54,90,90,38,70,70,30,50,51,51,47,50,50,52,50,52,51,48,40,45,73,77,66,48,80,84,60,74,36,36,36,47,47,93,91,43,100,49,71,49,67,72,54,90,66,62,85,127

Organism: Triticum turgidum subsp. durum (NCBI:txid4567)